Protein AF-A0A0M9E918-F1 (afdb_monomer)

Structure (mmCIF, N/CA/C/O backbone):
data_AF-A0A0M9E918-F1
#
_entry.id   AF-A0A0M9E918-F1
#
loop_
_atom_site.group_PDB
_atom_site.id
_atom_site.type_symbol
_atom_site.label_atom_id
_atom_site.label_alt_id
_atom_site.label_comp_id
_atom_site.label_asym_id
_atom_site.label_entity_id
_atom_site.label_seq_id
_atom_site.pdbx_PDB_ins_code
_atom_site.Cartn_x
_atom_site.Cartn_y
_atom_site.Cartn_z
_atom_site.occupancy
_atom_site.B_iso_or_equiv
_atom_site.auth_seq_id
_atom_site.auth_comp_id
_atom_site.auth_asym_id
_atom_site.auth_atom_id
_atom_site.pdbx_PDB_model_num
ATOM 1 N N . MET A 1 1 ? -13.646 -3.376 -0.468 1.00 91.69 1 MET A N 1
ATOM 2 C CA . MET A 1 1 ? -13.719 -3.465 1.014 1.00 91.69 1 MET A CA 1
ATOM 3 C C . MET A 1 1 ? -12.784 -2.426 1.628 1.00 91.69 1 MET A C 1
ATOM 5 O O . MET A 1 1 ? -11.686 -2.254 1.118 1.00 91.69 1 MET A O 1
ATOM 9 N N . TRP A 1 2 ? -13.181 -1.737 2.705 1.00 95.75 2 TRP A N 1
ATOM 10 C CA . TRP A 1 2 ? -12.320 -0.760 3.393 1.00 95.75 2 TRP A CA 1
ATOM 11 C C . TRP A 1 2 ? -11.486 -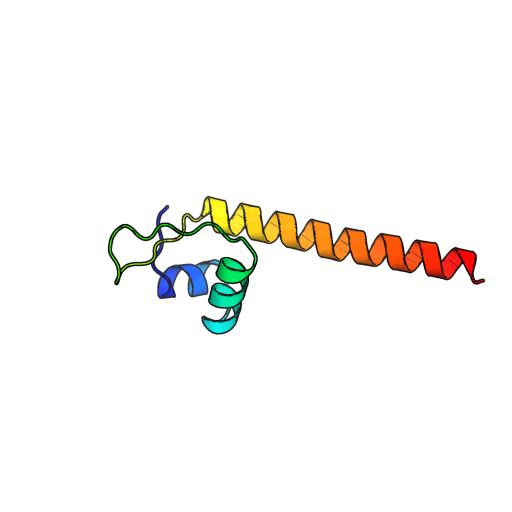1.420 4.491 1.00 95.75 2 TRP A C 1
ATOM 13 O O . TRP A 1 2 ? -12.040 -2.082 5.363 1.00 95.75 2 TRP A O 1
ATOM 23 N N . LEU A 1 3 ? -10.172 -1.203 4.465 1.00 96.38 3 LEU A N 1
ATOM 24 C CA . LEU A 1 3 ? -9.212 -1.806 5.387 1.00 96.38 3 LEU A CA 1
ATOM 25 C C . LEU A 1 3 ? -8.467 -0.749 6.199 1.00 96.38 3 LEU A C 1
ATOM 27 O O . LEU A 1 3 ? -8.024 0.268 5.667 1.00 96.38 3 LEU A O 1
ATOM 31 N N . ARG A 1 4 ? -8.245 -1.015 7.488 1.00 95.06 4 ARG A N 1
ATOM 32 C CA . ARG A 1 4 ? -7.297 -0.248 8.307 1.00 95.06 4 ARG A CA 1
ATOM 33 C C . ARG A 1 4 ? -5.867 -0.587 7.899 1.00 95.06 4 ARG A C 1
ATOM 35 O O . ARG A 1 4 ? -5.589 -1.671 7.396 1.00 95.06 4 ARG A O 1
ATOM 42 N N . MET A 1 5 ? -4.921 0.286 8.248 1.00 93.75 5 MET A N 1
ATOM 43 C CA . MET A 1 5 ? -3.489 0.106 7.952 1.00 93.75 5 MET A CA 1
ATOM 44 C C . MET A 1 5 ? -2.957 -1.312 8.244 1.00 93.75 5 MET A C 1
ATOM 46 O O . MET A 1 5 ? -2.228 -1.872 7.436 1.00 93.75 5 MET A O 1
ATOM 50 N N . HIS A 1 6 ? -3.304 -1.906 9.392 1.00 94.62 6 HIS A N 1
ATOM 51 C CA . HIS A 1 6 ? -2.807 -3.236 9.765 1.00 94.62 6 HIS A CA 1
ATOM 52 C C . HIS A 1 6 ? -3.419 -4.379 8.932 1.00 94.62 6 HIS A C 1
ATOM 54 O O . HIS A 1 6 ? -2.765 -5.398 8.716 1.00 94.62 6 HIS A O 1
ATOM 60 N N . GLU A 1 7 ? -4.652 -4.217 8.458 1.00 97.31 7 GLU A N 1
ATOM 61 C CA . GLU A 1 7 ? -5.333 -5.183 7.591 1.00 97.31 7 GLU A CA 1
ATOM 62 C C . GLU A 1 7 ? -4.811 -5.045 6.165 1.00 97.31 7 GLU A C 1
ATOM 64 O O . GLU A 1 7 ? -4.444 -6.041 5.551 1.00 97.31 7 GLU A O 1
ATOM 69 N N . ALA A 1 8 ? -4.655 -3.809 5.688 1.00 96.12 8 ALA A N 1
ATOM 70 C CA . ALA A 1 8 ? -4.082 -3.507 4.384 1.00 96.12 8 ALA A CA 1
ATOM 71 C C . ALA A 1 8 ? -2.656 -4.069 4.239 1.00 96.12 8 ALA A C 1
ATOM 73 O O . ALA A 1 8 ? -2.330 -4.640 3.204 1.00 96.12 8 ALA A O 1
ATOM 74 N N . THR A 1 9 ? -1.824 -4.015 5.291 1.00 96.25 9 THR A N 1
ATOM 75 C CA . THR A 1 9 ? -0.496 -4.659 5.261 1.00 96.25 9 THR A CA 1
ATOM 76 C C . THR A 1 9 ? -0.561 -6.177 5.125 1.00 96.25 9 THR A C 1
ATOM 78 O O . THR A 1 9 ? 0.273 -6.761 4.438 1.00 96.25 9 THR A O 1
ATOM 81 N N . LYS A 1 10 ? -1.545 -6.826 5.763 1.00 97.06 10 LYS A N 1
ATOM 82 C CA . LYS A 1 10 ? -1.734 -8.280 5.651 1.00 97.06 10 LYS A CA 1
ATOM 83 C C . LYS A 1 10 ? -2.253 -8.653 4.266 1.00 97.06 10 LYS A C 1
ATOM 85 O O . LYS A 1 10 ? -1.748 -9.596 3.671 1.00 97.06 10 LYS A O 1
ATOM 90 N N . TYR A 1 11 ? -3.214 -7.884 3.759 1.00 96.88 11 TYR A N 1
ATOM 91 C CA . TYR A 1 11 ? -3.805 -8.063 2.438 1.00 96.88 11 TYR A CA 1
ATOM 92 C C . TYR A 1 11 ? -2.752 -7.938 1.330 1.00 96.88 11 TYR A C 1
ATOM 94 O O . TYR A 1 11 ? -2.557 -8.866 0.554 1.00 96.88 11 TYR A O 1
ATOM 102 N N . ALA A 1 12 ? -1.995 -6.838 1.331 1.00 93.81 12 ALA A N 1
ATOM 103 C CA . ALA A 1 12 ? -0.951 -6.572 0.343 1.00 93.81 12 ALA A CA 1
ATOM 104 C C . ALA A 1 12 ? 0.349 -7.366 0.576 1.00 93.81 12 ALA A C 1
ATOM 106 O O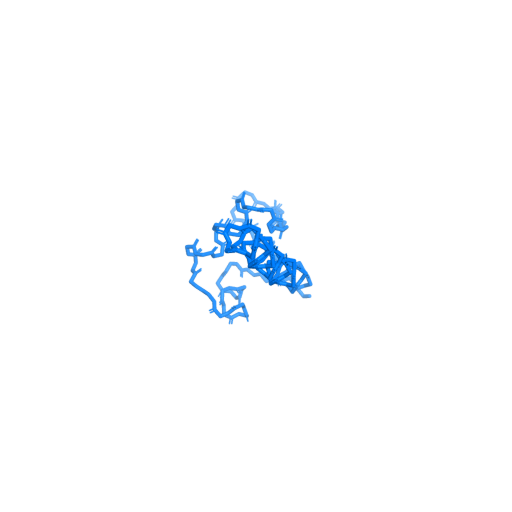 . ALA A 1 12 ? 1.271 -7.263 -0.226 1.00 93.81 12 ALA A O 1
ATOM 107 N N . LYS A 1 13 ? 0.454 -8.125 1.678 1.00 95.25 13 LYS A N 1
ATOM 108 C CA . LYS A 1 13 ? 1.662 -8.867 2.090 1.00 95.25 13 LYS A CA 1
ATOM 109 C C . LYS A 1 13 ? 2.933 -8.001 2.147 1.00 95.25 13 LYS A C 1
ATOM 111 O O . LYS A 1 13 ? 4.018 -8.444 1.784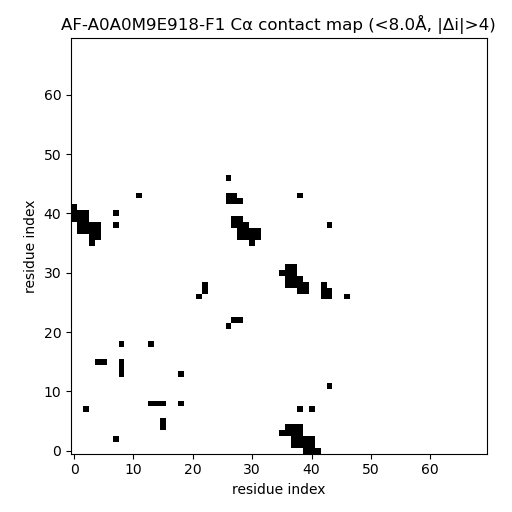 1.00 95.25 13 LYS A O 1
ATOM 116 N N . VAL A 1 14 ? 2.816 -6.771 2.653 1.00 94.50 14 VAL A N 1
ATOM 117 C CA . VAL A 1 14 ? 3.943 -5.832 2.813 1.00 94.50 14 VAL A CA 1
ATOM 118 C C . VAL A 1 14 ? 4.038 -5.297 4.238 1.00 94.50 14 VAL A C 1
ATOM 120 O O . VAL A 1 14 ? 3.073 -5.302 5.001 1.00 94.50 14 VAL A O 1
ATOM 123 N N . CYS A 1 15 ? 5.206 -4.778 4.619 1.00 95.31 15 CYS A N 1
ATOM 124 C CA . CYS A 1 15 ? 5.371 -4.140 5.920 1.00 95.31 15 CYS A CA 1
ATOM 125 C C . CYS A 1 15 ? 4.701 -2.751 5.967 1.00 95.31 15 CYS A C 1
ATOM 127 O O . CYS A 1 15 ? 4.498 -2.086 4.947 1.00 95.31 15 CYS A O 1
ATOM 129 N N . LYS A 1 16 ? 4.406 -2.262 7.182 1.00 94.81 16 LYS A N 1
ATOM 130 C CA . LYS A 1 16 ? 3.803 -0.929 7.397 1.00 94.81 16 LYS A CA 1
ATOM 131 C C . LYS A 1 16 ? 4.619 0.197 6.759 1.00 94.81 16 LYS A C 1
ATOM 133 O O . LYS A 1 16 ? 4.044 1.166 6.273 1.00 94.81 16 LYS A O 1
ATOM 138 N N . THR A 1 17 ? 5.947 0.086 6.771 1.00 95.81 17 THR A N 1
ATOM 139 C CA . THR A 1 17 ? 6.843 1.087 6.178 1.00 95.81 17 THR A CA 1
ATOM 140 C C . THR A 1 17 ? 6.659 1.167 4.666 1.00 95.81 17 THR A C 1
ATOM 142 O O . THR A 1 17 ? 6.524 2.268 4.137 1.00 95.81 17 THR A O 1
ATOM 145 N N . THR A 1 18 ? 6.586 0.023 3.981 1.00 94.69 18 THR A N 1
ATOM 146 C CA . THR A 1 18 ? 6.319 -0.044 2.537 1.00 94.69 18 THR A CA 1
ATOM 147 C C . THR A 1 18 ? 4.949 0.525 2.206 1.00 94.69 18 THR A C 1
ATOM 149 O O . THR A 1 18 ? 4.847 1.393 1.347 1.00 94.69 18 THR A O 1
ATOM 152 N N . LEU A 1 19 ? 3.910 0.138 2.950 1.00 94.50 19 LEU A N 1
ATOM 153 C CA . LEU A 1 19 ? 2.561 0.641 2.693 1.00 94.50 19 LEU A CA 1
ATOM 154 C C . LEU A 1 19 ? 2.460 2.165 2.892 1.00 94.50 19 LEU A C 1
ATOM 156 O O . LEU A 1 19 ? 1.833 2.855 2.096 1.00 94.50 19 LEU A O 1
ATOM 160 N N . ARG A 1 20 ? 3.148 2.733 3.895 1.00 94.31 20 ARG A N 1
ATOM 161 C CA . ARG A 1 20 ? 3.254 4.198 4.047 1.00 94.31 20 ARG A CA 1
ATOM 162 C C . ARG A 1 20 ? 3.965 4.864 2.873 1.00 94.31 20 ARG A C 1
ATOM 164 O O . ARG A 1 20 ? 3.561 5.955 2.484 1.00 94.31 20 ARG A O 1
ATOM 171 N N . LYS A 1 21 ? 5.019 4.242 2.332 1.00 94.19 21 LYS A N 1
ATOM 172 C CA . LYS A 1 21 ? 5.690 4.744 1.124 1.00 94.19 21 LYS A CA 1
ATOM 173 C C . LYS A 1 21 ? 4.732 4.739 -0.063 1.00 94.19 21 LYS A C 1
ATOM 175 O O . LYS A 1 21 ? 4.678 5.737 -0.762 1.00 94.19 21 LYS A O 1
ATOM 180 N N . TRP A 1 22 ? 3.938 3.683 -0.242 1.00 94.50 22 TRP A N 1
ATOM 181 C CA . TRP A 1 22 ? 2.931 3.626 -1.306 1.00 94.50 22 TRP A CA 1
ATOM 182 C C . TRP A 1 22 ? 1.921 4.763 -1.195 1.00 94.50 22 TRP A C 1
ATOM 184 O O . TRP A 1 22 ? 1.699 5.454 -2.179 1.00 94.50 22 TRP A O 1
ATOM 194 N N . ILE A 1 23 ? 1.392 5.036 0.004 1.00 93.06 23 ILE A N 1
ATOM 195 C CA . ILE A 1 23 ? 0.487 6.181 0.230 1.00 93.06 23 ILE A CA 1
ATOM 196 C C . ILE A 1 23 ? 1.171 7.496 -0.161 1.00 93.06 23 ILE A C 1
ATOM 198 O O . ILE A 1 23 ? 0.591 8.323 -0.856 1.00 93.06 23 ILE A O 1
ATOM 202 N N . LYS A 1 24 ? 2.436 7.676 0.237 1.00 93.06 24 LYS A N 1
ATOM 203 C CA . LYS A 1 24 ? 3.235 8.855 -0.133 1.00 93.06 24 LYS A CA 1
ATOM 204 C C . LYS A 1 24 ? 3.465 8.974 -1.645 1.00 93.06 24 LYS A C 1
ATOM 206 O O . LYS A 1 24 ? 3.601 10.083 -2.144 1.00 93.06 24 LYS A O 1
ATOM 211 N N . ASN A 1 25 ? 3.499 7.841 -2.338 1.00 91.69 25 ASN A N 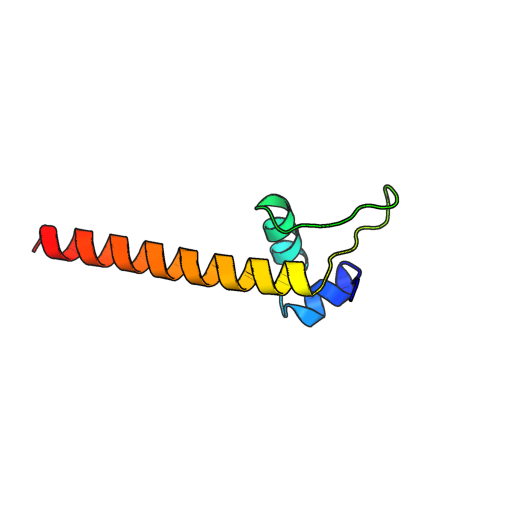1
ATOM 212 C CA . ASN A 1 25 ? 3.775 7.719 -3.765 1.00 91.69 25 ASN A CA 1
ATOM 213 C C . ASN A 1 25 ? 2.496 7.598 -4.616 1.00 91.69 25 ASN A C 1
ATOM 215 O O . ASN A 1 25 ? 2.583 7.252 -5.794 1.00 91.69 25 ASN A O 1
ATOM 219 N N . GLY A 1 26 ? 1.320 7.878 -4.042 1.00 91.69 26 GLY A N 1
ATOM 220 C CA . GLY A 1 26 ? 0.062 7.978 -4.787 1.00 91.69 26 GLY A CA 1
ATOM 221 C C . GLY A 1 26 ? -0.932 6.832 -4.593 1.00 91.69 26 GLY A C 1
ATOM 222 O O . GLY A 1 26 ? -1.925 6.795 -5.310 1.00 91.69 26 GLY A O 1
ATOM 223 N N . LEU A 1 27 ? -0.723 5.912 -3.643 1.00 94.19 27 LEU A N 1
ATOM 224 C CA . LEU A 1 27 ? -1.788 4.989 -3.228 1.00 94.19 27 LEU A CA 1
ATOM 225 C C . LEU A 1 27 ? -2.900 5.775 -2.523 1.00 94.19 27 LEU A C 1
ATOM 227 O O . LEU A 1 27 ? -2.667 6.400 -1.484 1.00 94.19 27 LEU A O 1
ATOM 231 N N . THR A 1 28 ? -4.112 5.693 -3.066 1.00 94.12 28 THR A N 1
ATOM 232 C CA . THR A 1 28 ? -5.301 6.342 -2.513 1.00 94.12 28 THR A CA 1
ATOM 233 C C . THR A 1 28 ? -5.611 5.814 -1.114 1.00 94.12 28 THR A C 1
ATOM 235 O O . THR A 1 28 ? -5.637 4.609 -0.865 1.00 94.12 28 THR A O 1
ATOM 238 N N . ALA A 1 29 ? -5.858 6.732 -0.182 1.00 93.00 29 ALA A N 1
ATOM 239 C CA . ALA A 1 29 ? -6.303 6.417 1.166 1.00 93.00 29 ALA A CA 1
ATOM 240 C C . ALA A 1 29 ? -7.327 7.457 1.630 1.00 93.00 29 ALA A C 1
ATOM 242 O O . ALA A 1 29 ? -7.158 8.656 1.412 1.00 93.00 29 ALA A O 1
ATOM 243 N N . SER A 1 30 ? -8.372 6.996 2.309 1.00 93.50 30 SER A N 1
ATOM 244 C CA . SER A 1 30 ? -9.375 7.844 2.944 1.00 93.50 30 SER A CA 1
ATOM 245 C C . SER A 1 30 ? -9.001 8.105 4.400 1.00 93.50 30 SER A C 1
ATOM 247 O O . SER A 1 30 ? -8.558 7.208 5.123 1.00 93.50 30 SER A O 1
ATOM 249 N N . ASN A 1 31 ? -9.190 9.346 4.844 1.00 91.00 31 ASN A N 1
ATOM 250 C CA . ASN A 1 31 ? -8.905 9.776 6.210 1.00 91.00 31 ASN A CA 1
ATOM 251 C C . ASN A 1 31 ? -10.157 10.413 6.842 1.00 91.00 31 ASN A C 1
ATOM 253 O O . ASN A 1 31 ? -10.187 11.627 7.048 1.00 91.00 31 ASN A O 1
ATOM 257 N N . PRO A 1 32 ? -11.215 9.623 7.119 1.00 84.69 32 PRO A N 1
ATOM 258 C CA . PRO A 1 32 ? -12.498 10.135 7.613 1.00 84.69 32 PRO A CA 1
ATOM 259 C C . PRO A 1 32 ? -12.399 10.839 8.974 1.00 84.69 32 PRO A C 1
ATOM 261 O O . PRO A 1 32 ? -13.258 11.639 9.329 1.00 84.69 32 PRO A O 1
ATOM 264 N N . SER A 1 33 ? -11.351 10.569 9.754 1.00 86.50 33 SER A N 1
ATOM 265 C CA . SER A 1 33 ? -11.012 11.342 10.950 1.00 86.50 33 SER A CA 1
ATOM 266 C C . SER A 1 33 ? -9.500 11.361 11.118 1.00 86.50 33 SER A C 1
ATOM 268 O O . SER A 1 33 ? -8.863 10.369 10.796 1.00 86.50 33 SER A O 1
ATOM 270 N N . ARG A 1 34 ? -8.915 12.421 11.699 1.00 77.12 34 ARG A N 1
ATOM 271 C CA . ARG A 1 34 ? -7.447 12.607 11.838 1.00 77.12 34 ARG A CA 1
ATOM 272 C C . ARG A 1 34 ? -6.656 11.405 12.399 1.00 77.12 34 ARG A C 1
ATOM 274 O O . ARG A 1 34 ? -5.435 11.399 12.293 1.00 77.12 34 ARG A O 1
ATOM 281 N N . LYS A 1 35 ? -7.312 10.421 13.026 1.00 83.44 35 LYS A N 1
ATOM 282 C CA . LYS A 1 35 ? -6.696 9.224 13.624 1.00 83.44 35 LYS A CA 1
ATOM 283 C C . LYS A 1 35 ? -7.022 7.913 12.895 1.00 83.44 35 LYS A C 1
ATOM 285 O O . LYS A 1 35 ? -6.550 6.864 13.330 1.00 83.44 35 LYS A O 1
ATOM 290 N N . LEU A 1 36 ? -7.815 7.94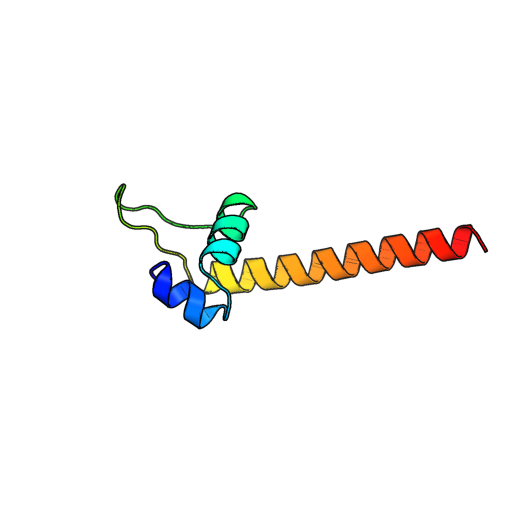1 11.824 1.00 87.31 36 LEU A N 1
ATOM 291 C CA . LEU A 1 36 ? -8.278 6.743 11.130 1.00 87.31 36 LEU A CA 1
ATOM 292 C C . LEU A 1 36 ? -7.980 6.835 9.636 1.00 87.31 36 LEU A C 1
ATOM 294 O O . LEU A 1 36 ? -8.675 7.526 8.903 1.00 87.31 36 LEU A O 1
ATOM 298 N N . LEU A 1 37 ? -6.983 6.066 9.203 1.00 91.75 37 LEU A N 1
ATOM 299 C CA . LEU A 1 37 ? -6.656 5.879 7.796 1.00 91.75 37 LEU A CA 1
ATOM 300 C C . LEU A 1 37 ? -7.243 4.554 7.297 1.00 91.75 37 LEU A C 1
ATOM 302 O O . LEU A 1 37 ? -6.963 3.496 7.876 1.00 91.75 37 LEU A O 1
ATOM 306 N N . LEU A 1 38 ? -8.037 4.634 6.232 1.00 95.56 38 LEU A N 1
ATOM 307 C CA . LEU A 1 38 ? -8.669 3.507 5.557 1.00 95.56 38 LEU A CA 1
ATOM 308 C C . LEU A 1 38 ? -8.212 3.450 4.102 1.00 95.56 38 LEU A C 1
ATOM 310 O O . LEU A 1 38 ? -8.106 4.476 3.439 1.00 95.56 38 LEU A O 1
ATOM 314 N N . ILE A 1 39 ? -7.963 2.249 3.600 1.00 96.38 39 ILE A N 1
ATOM 315 C CA . ILE A 1 39 ? -7.559 2.011 2.215 1.00 96.38 39 ILE A CA 1
ATOM 316 C C . ILE A 1 39 ? -8.560 1.031 1.612 1.00 96.38 39 ILE A C 1
ATOM 318 O O . ILE A 1 39 ? -8.873 0.016 2.243 1.00 96.38 39 ILE A O 1
ATOM 322 N N . HIS A 1 40 ? -9.091 1.332 0.429 1.00 97.31 40 HIS A N 1
ATOM 323 C CA . HIS A 1 40 ? -9.966 0.398 -0.263 1.00 97.31 40 HIS A CA 1
ATOM 324 C C . HIS A 1 40 ? -9.132 -0.706 -0.922 1.00 97.31 40 HIS A C 1
ATOM 326 O O . HIS A 1 40 ? -8.070 -0.436 -1.477 1.00 97.31 40 HIS A O 1
ATOM 332 N N . THR A 1 41 ? -9.599 -1.953 -0.877 1.00 96.75 41 THR A N 1
ATOM 333 C CA . THR A 1 41 ? -8.914 -3.088 -1.526 1.00 96.75 41 THR A CA 1
ATOM 334 C C . THR A 1 41 ? -8.610 -2.820 -2.996 1.00 96.75 41 THR A C 1
ATOM 336 O O . THR A 1 41 ? -7.500 -3.069 -3.447 1.00 96.75 41 THR A O 1
ATOM 339 N N . ASP A 1 42 ? -9.559 -2.222 -3.712 1.00 96.88 42 ASP A N 1
ATOM 340 C CA . ASP A 1 42 ? -9.436 -1.984 -5.151 1.00 96.88 42 ASP A CA 1
ATOM 341 C C . ASP A 1 42 ? -8.362 -0.931 -5.461 1.00 96.88 42 ASP A C 1
ATOM 343 O O . ASP A 1 42 ? -7.710 -1.006 -6.502 1.00 96.88 42 ASP A O 1
ATOM 347 N N . ASP A 1 43 ? -8.121 0.010 -4.540 1.00 96.00 43 ASP A N 1
ATOM 348 C CA . ASP A 1 43 ? -7.029 0.980 -4.655 1.00 96.00 43 ASP A CA 1
ATOM 349 C C . ASP A 1 43 ? -5.671 0.292 -4.482 1.00 96.00 43 ASP A C 1
ATOM 351 O O . ASP A 1 43 ? -4.719 0.613 -5.193 1.00 96.00 43 ASP A O 1
ATOM 355 N N . ILE A 1 44 ? -5.579 -0.683 -3.566 1.00 95.19 44 ILE A N 1
ATOM 356 C CA . ILE A 1 44 ? -4.368 -1.492 -3.375 1.00 95.19 44 ILE A CA 1
ATOM 357 C C . ILE A 1 44 ? -4.078 -2.290 -4.646 1.00 95.19 44 ILE A C 1
ATOM 359 O O . ILE A 1 44 ? -2.961 -2.229 -5.159 1.00 95.19 44 ILE A O 1
ATOM 363 N N . ASP A 1 45 ? -5.075 -2.998 -5.173 1.00 95.31 45 ASP A N 1
ATOM 364 C CA . ASP A 1 45 ? -4.922 -3.815 -6.377 1.00 95.31 45 ASP A CA 1
ATOM 365 C C . ASP A 1 45 ? -4.549 -2.962 -7.589 1.00 95.31 45 ASP A C 1
ATOM 367 O O . ASP A 1 45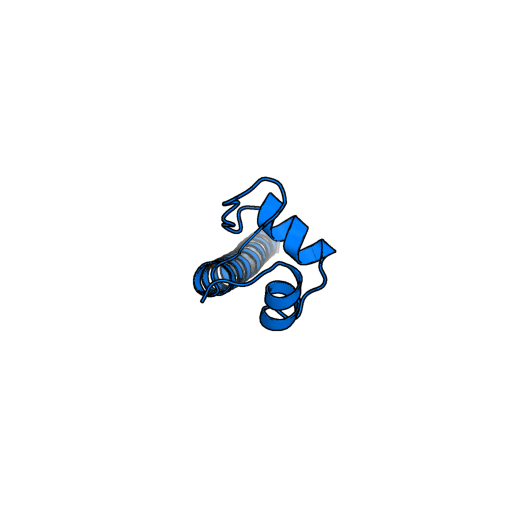 ? -3.629 -3.303 -8.334 1.00 95.31 45 ASP A O 1
ATOM 371 N N . SER A 1 46 ? -5.230 -1.829 -7.774 1.00 94.19 46 SER A N 1
ATOM 372 C CA . SER A 1 46 ? -4.946 -0.894 -8.865 1.00 94.19 46 SER A CA 1
ATOM 373 C C . SER A 1 46 ? -3.537 -0.316 -8.751 1.00 94.19 46 SER A C 1
ATOM 375 O O . SER A 1 46 ? -2.807 -0.259 -9.742 1.00 94.19 46 SER A O 1
ATOM 377 N N . TYR A 1 47 ? -3.112 0.052 -7.539 1.00 94.00 47 TYR A N 1
ATOM 378 C CA . TYR A 1 47 ? -1.765 0.555 -7.299 1.00 94.00 47 TYR A CA 1
ATOM 379 C C . TYR A 1 47 ? -0.706 -0.507 -7.602 1.00 94.00 47 TYR A C 1
ATOM 381 O O . TYR A 1 47 ? 0.240 -0.208 -8.329 1.00 94.00 47 TYR A O 1
ATOM 389 N N . ILE A 1 48 ? -0.875 -1.746 -7.119 1.00 91.19 48 ILE A N 1
ATOM 390 C CA . ILE A 1 48 ? 0.058 -2.854 -7.384 1.00 91.19 48 ILE A CA 1
ATOM 391 C C . ILE A 1 48 ? 0.172 -3.117 -8.888 1.00 91.19 48 ILE A C 1
ATOM 393 O O . ILE A 1 48 ? 1.288 -3.188 -9.401 1.00 91.19 48 ILE A O 1
ATOM 397 N N . ARG A 1 49 ? -0.951 -3.180 -9.615 1.00 89.62 49 ARG A N 1
ATOM 398 C CA . ARG A 1 49 ? -0.938 -3.344 -11.079 1.00 89.62 49 ARG A CA 1
ATOM 399 C C . ARG A 1 49 ? -0.192 -2.202 -11.767 1.00 89.62 49 ARG A C 1
ATOM 401 O O . ARG A 1 49 ? 0.642 -2.447 -12.630 1.00 89.62 49 ARG A O 1
ATOM 408 N N . SER A 1 50 ? -0.440 -0.955 -11.357 1.00 85.88 50 SER A N 1
ATOM 409 C CA . SER A 1 50 ? 0.261 0.216 -11.909 1.00 85.88 50 SER A CA 1
ATOM 410 C C . SER A 1 50 ? 1.762 0.222 -11.607 1.00 85.88 50 SER A C 1
ATOM 412 O O . SER A 1 50 ? 2.543 0.831 -12.337 1.00 85.88 50 SER A O 1
ATOM 414 N N . TYR A 1 51 ? 2.161 -0.402 -10.499 1.00 78.25 51 TYR A N 1
ATOM 415 C CA . TYR A 1 51 ? 3.552 -0.496 -10.086 1.00 78.25 51 TYR A CA 1
ATOM 416 C C . TYR A 1 51 ? 4.282 -1.545 -10.927 1.00 78.25 51 TYR A C 1
ATOM 418 O O . TYR A 1 51 ? 5.327 -1.245 -11.489 1.00 78.25 51 TYR A O 1
ATOM 426 N N . GLN A 1 52 ? 3.671 -2.718 -11.119 1.00 74.69 52 GLN A N 1
ATOM 427 C CA . GLN A 1 52 ? 4.196 -3.770 -11.999 1.00 74.69 52 GLN A CA 1
ATOM 428 C C . GLN A 1 52 ? 4.370 -3.288 -13.444 1.00 74.69 52 GLN A C 1
ATOM 430 O O . GLN A 1 52 ? 5.374 -3.590 -14.077 1.00 74.69 52 GLN A O 1
ATOM 435 N N . LEU A 1 53 ? 3.421 -2.500 -13.959 1.00 69.62 53 LEU A N 1
ATOM 436 C CA . LEU A 1 53 ? 3.534 -1.920 -15.301 1.00 69.62 53 LEU A CA 1
ATOM 437 C C . LEU A 1 53 ? 4.688 -0.915 -15.418 1.00 69.62 53 LEU A C 1
ATOM 439 O O . LEU A 1 53 ? 5.311 -0.833 -16.470 1.00 69.62 53 LEU A O 1
ATOM 443 N N . ARG A 1 54 ? 4.973 -0.150 -14.356 1.00 69.00 54 ARG A N 1
ATOM 444 C CA . ARG A 1 54 ? 6.080 0.815 -14.346 1.00 69.00 54 ARG A CA 1
ATOM 445 C C . ARG A 1 54 ? 7.440 0.138 -14.281 1.00 69.00 54 ARG A C 1
ATOM 447 O O . ARG A 1 54 ? 8.320 0.557 -15.021 1.00 69.00 54 ARG A O 1
ATOM 454 N N . ASP A 1 55 ? 7.596 -0.880 -13.439 1.00 64.88 55 ASP A N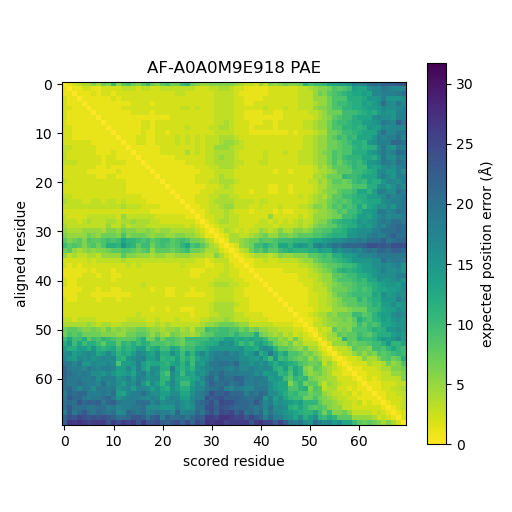 1
ATOM 455 C C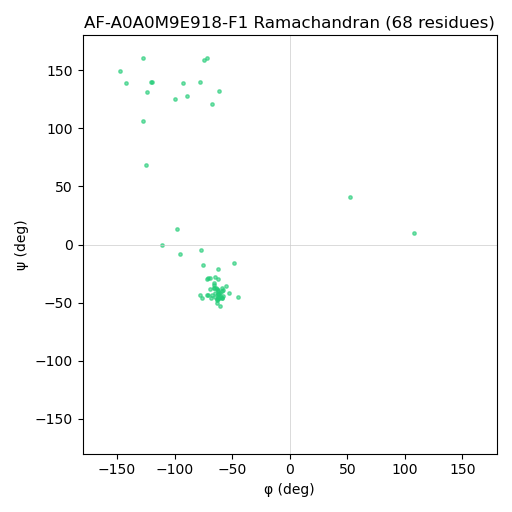A . ASP A 1 55 ? 8.856 -1.626 -13.352 1.00 64.88 55 ASP A CA 1
ATOM 456 C C . ASP A 1 55 ? 9.172 -2.292 -14.701 1.00 64.88 55 ASP A C 1
ATOM 458 O O . ASP A 1 55 ? 10.256 -2.088 -15.239 1.00 64.88 55 ASP A O 1
ATOM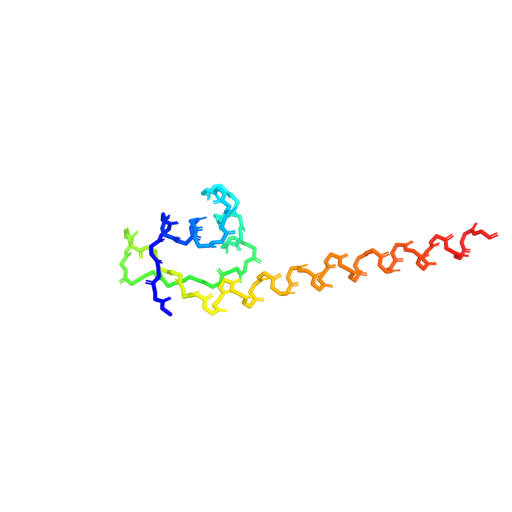 462 N N . ASN A 1 56 ? 8.183 -2.942 -15.326 1.00 65.38 56 ASN A N 1
ATOM 463 C CA . ASN A 1 56 ? 8.358 -3.537 -16.655 1.00 65.38 56 ASN A CA 1
ATOM 464 C C . ASN A 1 56 ? 8.712 -2.491 -17.727 1.00 65.38 56 ASN A C 1
ATOM 466 O O . ASN A 1 56 ? 9.601 -2.717 -18.538 1.00 65.38 56 ASN A O 1
ATOM 470 N N . ALA A 1 57 ? 8.052 -1.328 -17.723 1.00 61.47 57 ALA A N 1
ATOM 471 C CA . ALA A 1 57 ? 8.341 -0.273 -18.694 1.00 61.47 57 ALA A CA 1
ATOM 472 C C . ALA A 1 57 ? 9.749 0.329 -18.521 1.00 61.47 57 ALA A C 1
ATOM 474 O O . ALA A 1 57 ? 10.371 0.728 -19.502 1.00 61.47 57 ALA A O 1
ATOM 475 N N . ILE A 1 58 ? 10.257 0.412 -17.286 1.00 63.78 58 ILE A N 1
ATOM 476 C CA . ILE A 1 58 ? 11.635 0.849 -17.020 1.00 63.78 58 ILE A CA 1
ATOM 477 C C . ILE A 1 58 ? 12.628 -0.189 -17.547 1.00 63.78 58 ILE A C 1
ATOM 479 O O . ILE A 1 58 ? 13.611 0.191 -18.186 1.00 63.78 58 ILE A O 1
ATOM 483 N N . ASP A 1 59 ? 12.360 -1.475 -17.318 1.00 64.69 59 ASP A N 1
ATOM 484 C CA . ASP A 1 59 ? 13.201 -2.564 -17.817 1.00 64.69 59 ASP A CA 1
ATOM 485 C C . ASP A 1 59 ? 13.241 -2.587 -19.353 1.00 64.69 59 ASP A C 1
ATOM 487 O O . ASP A 1 59 ? 14.312 -2.756 -19.940 1.00 64.69 59 ASP A O 1
ATOM 491 N N . ASP A 1 60 ? 12.108 -2.344 -20.014 1.00 69.25 60 ASP A N 1
ATOM 492 C CA . ASP A 1 60 ? 12.024 -2.261 -21.476 1.00 69.25 60 ASP A CA 1
ATOM 493 C C . ASP A 1 60 ? 12.855 -1.088 -22.027 1.00 69.25 60 ASP A C 1
ATOM 495 O O . ASP A 1 60 ? 13.692 -1.287 -22.908 1.00 69.25 60 ASP A O 1
ATOM 499 N N . ILE A 1 61 ? 12.724 0.114 -21.447 1.00 69.69 61 ILE A N 1
ATOM 500 C CA . ILE A 1 61 ? 13.521 1.293 -21.845 1.00 69.69 61 ILE A CA 1
ATOM 501 C C . ILE A 1 61 ? 15.021 1.041 -21.649 1.00 69.69 61 ILE A C 1
ATOM 503 O O . ILE A 1 61 ? 15.839 1.418 -22.490 1.00 69.69 61 ILE A O 1
ATOM 507 N N . PHE A 1 62 ? 15.403 0.412 -20.536 1.00 66.62 62 PHE A N 1
ATOM 508 C CA . PHE A 1 62 ? 16.801 0.098 -20.261 1.00 66.62 62 PHE A CA 1
ATOM 509 C C . PHE A 1 62 ? 17.366 -0.910 -21.270 1.00 66.62 62 PHE A C 1
ATOM 511 O O . PHE A 1 62 ? 18.493 -0.754 -21.744 1.00 66.62 62 PHE A O 1
ATOM 518 N N . ASN A 1 63 ? 16.581 -1.928 -21.624 1.00 72.81 63 ASN A N 1
ATOM 519 C CA . ASN A 1 63 ? 16.970 -2.927 -22.614 1.00 72.81 63 ASN A CA 1
ATOM 520 C C . ASN A 1 63 ? 17.117 -2.336 -24.019 1.00 72.81 63 ASN A C 1
ATOM 522 O O . ASN A 1 63 ? 18.041 -2.727 -24.737 1.00 72.81 63 ASN A O 1
ATOM 526 N N . ASP A 1 64 ? 16.256 -1.392 -24.396 1.00 78.06 64 ASP A N 1
ATOM 527 C CA . ASP A 1 64 ? 16.342 -0.706 -25.685 1.00 78.06 64 ASP A CA 1
ATOM 528 C C . ASP A 1 64 ? 17.581 0.199 -25.758 1.00 78.06 64 ASP A C 1
ATOM 530 O O . ASP A 1 64 ? 18.364 0.081 -26.700 1.00 78.06 64 ASP A O 1
ATOM 534 N N . LEU A 1 65 ? 17.857 0.994 -24.715 1.00 72.69 65 LEU A N 1
ATOM 535 C CA . LEU A 1 65 ? 19.087 1.800 -24.629 1.00 72.69 65 LEU A CA 1
ATOM 536 C C . LEU A 1 65 ? 20.360 0.944 -24.688 1.00 72.69 65 LEU A C 1
ATOM 538 O O . LEU A 1 65 ? 21.358 1.347 -25.282 1.00 72.69 65 LEU A O 1
ATOM 542 N N . ARG A 1 66 ? 20.342 -0.246 -24.075 1.00 71.94 66 ARG A N 1
ATOM 543 C CA . ARG A 1 66 ? 21.486 -1.168 -24.095 1.00 71.94 66 ARG A CA 1
ATOM 544 C C . ARG A 1 66 ? 21.778 -1.690 -25.502 1.00 71.94 66 ARG A C 1
ATOM 546 O O . ARG A 1 66 ? 22.945 -1.842 -25.839 1.00 71.94 66 ARG A O 1
ATOM 553 N N . LYS A 1 67 ? 20.744 -1.948 -26.309 1.00 73.25 67 LYS A N 1
ATOM 554 C CA . LYS A 1 67 ? 20.893 -2.410 -27.699 1.00 73.25 67 LYS A CA 1
ATOM 555 C C . LYS A 1 67 ? 21.411 -1.329 -28.644 1.00 73.25 67 LYS A C 1
ATOM 557 O O . LYS A 1 67 ? 22.039 -1.675 -29.629 1.00 73.25 67 LYS A O 1
ATOM 562 N N . GLU A 1 68 ? 21.143 -0.051 -28.378 1.00 74.12 68 GLU A N 1
ATOM 563 C CA . GLU A 1 68 ? 21.658 1.058 -29.202 1.00 74.12 68 GLU A CA 1
ATOM 564 C C . GLU A 1 68 ? 23.151 1.349 -28.967 1.00 74.12 68 GLU A C 1
ATOM 566 O O . GLU A 1 68 ? 23.788 2.019 -29.779 1.00 74.12 68 GLU A O 1
ATOM 571 N N . LEU A 1 69 ? 23.707 0.869 -27.850 1.00 70.12 69 LEU A N 1
ATOM 572 C CA . LEU A 1 69 ? 25.113 1.034 -27.465 1.00 70.12 69 LEU A CA 1
ATOM 573 C C . LEU A 1 69 ? 26.011 -0.155 -27.861 1.00 70.12 69 LEU A C 1
ATOM 575 O O . LEU A 1 69 ? 27.230 -0.052 -27.700 1.00 70.12 69 LEU A O 1
ATOM 579 N N . GLU A 1 70 ? 25.427 -1.260 -28.339 1.00 58.72 70 GLU A N 1
ATOM 580 C CA . GLU A 1 70 ? 26.116 -2.447 -28.885 1.00 58.72 70 GLU A CA 1
ATOM 581 C C . GLU A 1 70 ? 26.178 -2.389 -30.421 1.00 58.72 70 GLU A C 1
ATOM 583 O O . GLU A 1 70 ? 27.250 -2.739 -30.968 1.00 58.72 70 GLU A O 1
#

Radius of gyration: 15.98 Å; Cα contacts (8 Å, |Δi|>4): 53; chains: 1; bounding box: 40×22×43 Å

Secondary structure (DSSP, 8-state):
-EEEHHHHHHHTT--HHHHHHHHHTT---EEEETTEEEEEHHHHHHHHHHHHHHHHHHHHHHHHHHHH--

Foldseek 3Di:
DKDWLVVLCVLLVHDSVVVVVLVVVDQDWDPPDVVTIIHDPVSSVVSVVVVVVVVVVVVVVVVVVVVVVD

Solvent-accessible surface area (backbone atoms only — not comparable to full-atom values): 4025 Å² total; per-residue (Å²): 101,82,27,45,63,76,52,44,24,60,72,72,71,45,55,70,69,56,53,53,49,39,43,76,73,69,38,65,66,48,64,91,41,103,89,44,57,32,31,43,49,66,41,52,52,52,44,51,54,56,47,56,53,48,55,52,51,51,54,50,54,53,52,52,57,54,60,75,74,108

Mean predicted aligned error: 7.23 Å

pLDDT: mean 86.46, std 11.59, range [58.72, 97.31]

Sequence (70 aa):
MWLRMHEATKYAKVCKTTLRKWIKNGLTASNPSRKLLLIHTDDIDSYIRSYQLRDNAIDDIFNDLRKELE

Nearest PDB structures (foldseek):
  2zhg-assembly1_A-2  TM=7.438E-01  e=1.612E-01  Escherichia coli K-12
  5i44-assembly4_I-2  TM=7.373E-01  e=1.407E-01  Bacillus subtilis subsp. subtilis str. 168
  8csh-assembly1_A  TM=6.077E-01  e=6.716E-01  unidentified plasmid
  5gpe-assembly3_F  TM=5.677E-01  e=8.235E-01  Cupriavidus metallidurans CH34
  5c8d-assembly2_F  TM=6.360E-01  e=1.625E+00  Thermus thermophilus HB27